Protein AF-A0A7S4NWD1-F1 (afdb_monomer)

Sequence (124 aa):
ETLAAAVEMLPTSMWNSQEISMLANAMVRCGYYNETVIEQIGRVVCSLEGSSFKPQGIAMVTNALSKWEGGGEASAGSIRIPRSVWEHLSFTALSLTSTQEWSTQSLALVLNAFSYEGMVSREM

Structure (mmCIF, N/CA/C/O backbone):
data_AF-A0A7S4NWD1-F1
#
_entry.id   AF-A0A7S4NWD1-F1
#
loop_
_atom_site.group_PDB
_atom_site.id
_atom_site.type_symbol
_atom_site.label_atom_id
_atom_site.label_alt_id
_atom_site.label_comp_id
_atom_site.label_asym_id
_atom_site.label_entity_id
_atom_site.label_seq_id
_atom_site.pdbx_PDB_ins_code
_atom_site.Cartn_x
_atom_site.Cartn_y
_atom_site.Cartn_z
_atom_site.occupancy
_atom_site.B_iso_or_equiv
_atom_site.auth_seq_id
_atom_site.auth_comp_id
_atom_site.auth_asym_id
_atom_site.auth_atom_id
_atom_site.pdbx_PDB_model_num
ATOM 1 N N . GLU A 1 1 ? 22.802 -1.580 -13.954 1.00 57.00 1 GLU A N 1
ATOM 2 C CA . GLU A 1 1 ? 21.807 -2.141 -13.016 1.00 57.00 1 GLU A CA 1
ATOM 3 C C . GLU A 1 1 ? 21.635 -1.168 -11.859 1.00 57.00 1 GLU A C 1
ATOM 5 O O . GLU A 1 1 ? 22.630 -0.600 -11.419 1.00 57.00 1 GLU A O 1
ATOM 10 N N . THR A 1 2 ? 20.405 -0.883 -11.433 1.00 74.06 2 THR A N 1
ATOM 11 C CA . THR A 1 2 ? 20.136 -0.013 -10.275 1.00 74.06 2 THR A CA 1
ATOM 12 C C . THR A 1 2 ? 19.839 -0.880 -9.053 1.00 74.06 2 THR A C 1
ATOM 14 O O . THR A 1 2 ? 19.323 -1.984 -9.198 1.00 74.06 2 THR A O 1
ATOM 17 N N . LEU A 1 3 ? 20.112 -0.382 -7.841 1.00 80.75 3 LEU A N 1
ATOM 18 C CA . LEU A 1 3 ? 19.745 -1.082 -6.599 1.00 80.75 3 LEU A CA 1
ATOM 19 C C . LEU A 1 3 ? 18.242 -1.420 -6.548 1.00 80.75 3 LEU A C 1
ATOM 21 O O . LEU A 1 3 ? 17.858 -2.425 -5.965 1.00 80.75 3 LEU A O 1
ATOM 25 N N . ALA A 1 4 ? 17.402 -0.615 -7.207 1.00 78.50 4 ALA A N 1
ATOM 26 C CA . ALA A 1 4 ? 15.969 -0.859 -7.309 1.00 78.50 4 ALA A CA 1
ATOM 27 C C . ALA A 1 4 ? 15.631 -2.166 -8.047 1.00 78.50 4 ALA A C 1
ATOM 29 O O . ALA A 1 4 ? 14.696 -2.839 -7.638 1.00 78.50 4 ALA A O 1
ATOM 30 N N . ALA A 1 5 ? 16.416 -2.579 -9.050 1.00 83.88 5 ALA A N 1
ATOM 31 C CA . ALA A 1 5 ? 16.194 -3.837 -9.772 1.00 83.88 5 ALA A CA 1
ATOM 32 C C . ALA A 1 5 ? 16.466 -5.086 -8.910 1.00 83.88 5 ALA A C 1
ATOM 34 O O . ALA A 1 5 ? 15.953 -6.162 -9.201 1.00 83.88 5 ALA A O 1
ATOM 35 N N . ALA A 1 6 ? 17.213 -4.957 -7.804 1.00 87.50 6 ALA A N 1
ATOM 36 C CA . ALA A 1 6 ? 17.443 -6.072 -6.883 1.00 87.50 6 ALA A CA 1
ATOM 37 C C . ALA A 1 6 ? 16.147 -6.574 -6.221 1.00 87.50 6 ALA A C 1
ATOM 39 O O . ALA A 1 6 ? 16.108 -7.712 -5.757 1.00 87.50 6 ALA A O 1
ATOM 40 N N . VAL A 1 7 ? 15.080 -5.761 -6.209 1.00 87.25 7 VAL A N 1
ATOM 41 C CA . VAL A 1 7 ? 13.761 -6.171 -5.706 1.00 87.25 7 VAL A CA 1
ATOM 42 C C . VAL A 1 7 ? 13.202 -7.379 -6.457 1.00 87.25 7 VAL A C 1
ATOM 44 O O . VAL A 1 7 ? 12.575 -8.234 -5.840 1.00 87.25 7 VAL A O 1
ATOM 47 N N . GLU A 1 8 ? 13.480 -7.488 -7.759 1.00 89.19 8 GLU A N 1
ATOM 48 C CA . GLU A 1 8 ? 12.989 -8.571 -8.621 1.00 89.19 8 GLU A CA 1
ATOM 49 C C . GLU A 1 8 ? 13.533 -9.940 -8.185 1.00 89.19 8 GLU A C 1
ATOM 51 O O . GLU A 1 8 ? 12.943 -10.977 -8.480 1.00 89.19 8 GLU A O 1
ATOM 56 N N . MET A 1 9 ? 14.648 -9.940 -7.448 1.00 88.88 9 MET A N 1
ATOM 57 C CA . MET A 1 9 ? 15.324 -11.138 -6.955 1.00 88.88 9 MET A CA 1
ATOM 58 C C . MET A 1 9 ? 14.885 -11.534 -5.538 1.00 88.88 9 MET A C 1
ATOM 60 O O . MET A 1 9 ? 15.295 -12.588 -5.047 1.00 88.88 9 MET A O 1
ATOM 64 N N . LEU A 1 10 ? 14.091 -10.703 -4.852 1.00 87.38 10 LEU A N 1
ATOM 65 C CA . LEU A 1 10 ? 13.657 -10.976 -3.484 1.00 87.38 10 LEU A CA 1
ATOM 66 C C . LEU A 1 10 ? 12.405 -11.866 -3.477 1.00 87.38 10 LEU A C 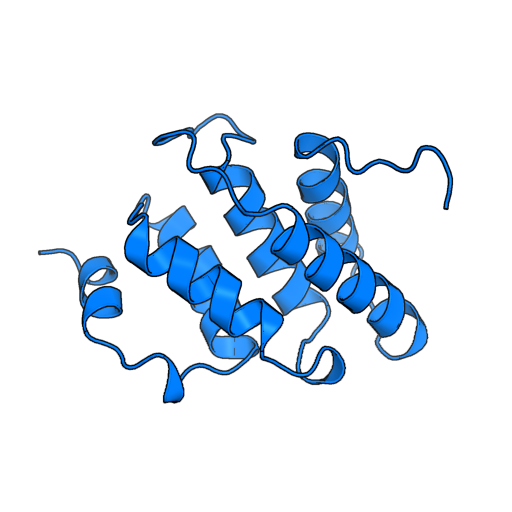1
ATOM 68 O O . LEU A 1 10 ? 11.421 -11.550 -4.145 1.00 87.38 10 LEU A O 1
ATOM 72 N N . PRO A 1 11 ? 12.384 -12.954 -2.688 1.00 89.94 11 PRO A N 1
ATOM 73 C CA . PRO A 1 11 ? 11.199 -13.790 -2.576 1.00 89.94 11 PRO A CA 1
ATOM 74 C C . PRO A 1 11 ? 10.097 -13.058 -1.803 1.00 89.94 11 PRO A C 1
ATOM 76 O O . PRO A 1 11 ? 10.316 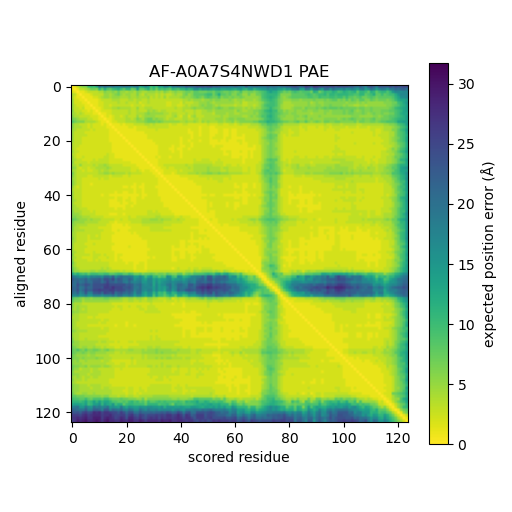-12.569 -0.693 1.00 89.94 11 PRO A O 1
ATOM 79 N N . THR A 1 12 ? 8.878 -13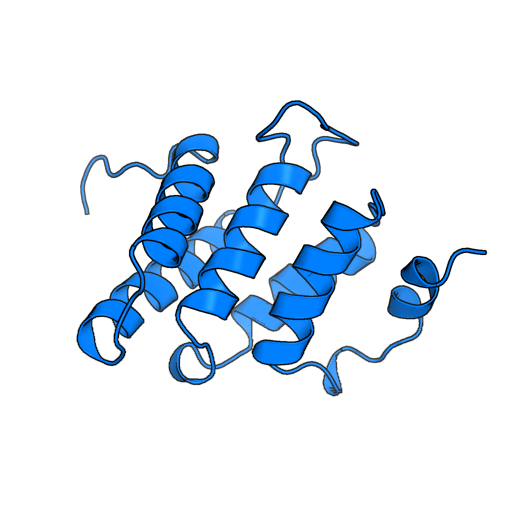.060 -2.346 1.00 89.19 12 THR A N 1
ATOM 80 C CA . THR A 1 12 ? 7.714 -12.403 -1.725 1.00 89.19 12 THR A CA 1
ATOM 81 C C . THR A 1 12 ? 7.359 -12.976 -0.353 1.00 89.19 12 THR A C 1
ATOM 83 O O . THR A 1 12 ? 6.748 -12.293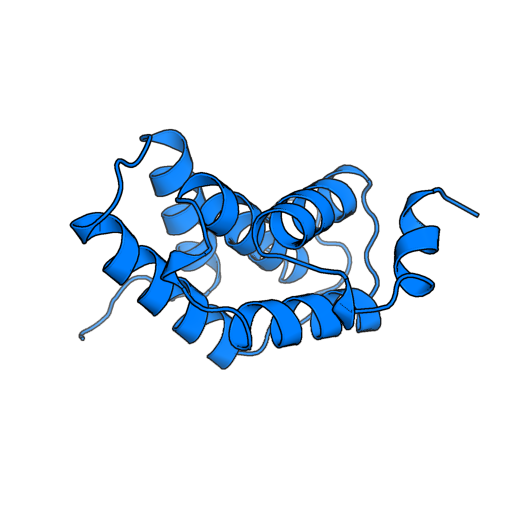 0.459 1.00 89.19 12 THR A O 1
ATOM 86 N N . SER A 1 13 ? 7.766 -14.216 -0.060 1.00 88.50 13 SER A N 1
ATOM 87 C CA . SER A 1 13 ? 7.570 -14.866 1.242 1.00 88.50 13 SER A CA 1
ATOM 88 C C . SER A 1 13 ? 8.314 -14.186 2.392 1.00 88.50 13 SER A C 1
ATOM 90 O O . SER A 1 13 ? 8.039 -14.488 3.549 1.00 88.50 13 SER A O 1
ATOM 92 N N . MET A 1 14 ? 9.285 -13.320 2.092 1.00 86.31 14 MET A N 1
ATOM 93 C CA . MET A 1 14 ? 9.999 -12.548 3.106 1.00 86.31 14 MET A CA 1
ATOM 94 C C . MET A 1 14 ? 9.318 -11.221 3.424 1.00 86.31 14 MET A C 1
ATOM 96 O O . MET A 1 14 ? 9.705 -10.604 4.402 1.00 86.31 14 MET A O 1
ATOM 100 N N . TRP A 1 15 ? 8.340 -10.781 2.629 1.00 93.69 15 TRP A N 1
ATOM 101 C CA . TRP A 1 15 ? 7.800 -9.430 2.730 1.00 93.69 15 TRP A CA 1
ATOM 102 C C . TRP A 1 15 ? 6.695 -9.325 3.785 1.00 93.69 15 TRP A C 1
ATOM 104 O O . TRP A 1 15 ? 5.632 -9.933 3.652 1.00 93.69 15 TRP A O 1
ATOM 114 N N . ASN A 1 16 ? 6.912 -8.489 4.799 1.00 95.75 16 ASN A N 1
ATOM 115 C CA . ASN A 1 16 ? 5.873 -8.079 5.748 1.00 95.75 16 ASN A CA 1
ATOM 116 C C . ASN A 1 16 ? 5.280 -6.694 5.417 1.00 95.75 16 ASN A C 1
ATOM 118 O O . ASN A 1 16 ? 5.749 -5.989 4.522 1.00 95.75 16 ASN A O 1
ATOM 122 N N . SER A 1 17 ? 4.252 -6.287 6.170 1.00 96.81 17 SER A N 1
ATOM 123 C CA . SER A 1 17 ? 3.521 -5.023 5.984 1.00 96.81 17 SER A CA 1
ATOM 124 C C . SER A 1 17 ? 4.420 -3.783 6.006 1.00 96.81 17 SER A C 1
ATOM 126 O O . SER A 1 17 ? 4.210 -2.843 5.234 1.00 96.81 17 SER A O 1
ATOM 128 N N . GLN A 1 18 ? 5.445 -3.762 6.861 1.00 96.44 18 GLN A N 1
ATOM 129 C CA . GLN A 1 18 ? 6.386 -2.651 6.951 1.00 96.44 18 GLN A CA 1
ATOM 130 C C . GLN A 1 18 ? 7.315 -2.618 5.735 1.00 96.44 18 GLN A C 1
ATOM 132 O O . GLN A 1 18 ? 7.493 -1.561 5.126 1.00 96.44 18 GLN A O 1
ATOM 137 N N . GLU A 1 19 ? 7.882 -3.762 5.362 1.00 95.31 19 GLU A N 1
ATOM 138 C CA . GLU A 1 19 ? 8.817 -3.879 4.241 1.00 95.31 19 GLU A CA 1
ATOM 139 C C . GLU A 1 19 ? 8.161 -3.522 2.912 1.00 95.31 19 GLU A C 1
ATOM 141 O O . GLU A 1 19 ? 8.723 -2.715 2.175 1.00 95.31 19 GLU A O 1
ATOM 146 N N . ILE A 1 20 ? 6.950 -4.020 2.629 1.00 96.06 20 ILE A N 1
ATOM 147 C CA . ILE A 1 20 ? 6.238 -3.661 1.390 1.00 96.06 20 ILE A CA 1
ATOM 148 C C . ILE A 1 20 ? 5.906 -2.172 1.332 1.00 96.06 20 ILE A C 1
ATOM 150 O O . ILE A 1 20 ? 6.016 -1.559 0.272 1.00 96.06 20 ILE A O 1
ATOM 154 N N . SER A 1 21 ? 5.548 -1.568 2.470 1.00 96.88 21 SER A N 1
ATOM 155 C CA . SER A 1 21 ? 5.229 -0.141 2.537 1.00 96.88 21 SER A CA 1
ATOM 156 C C . SER A 1 21 ? 6.462 0.694 2.204 1.00 96.88 21 SER A C 1
ATOM 158 O O . SER A 1 21 ? 6.402 1.630 1.402 1.00 96.88 21 SER A O 1
ATOM 160 N N . MET A 1 22 ? 7.604 0.331 2.793 1.00 95.56 22 MET A N 1
ATOM 161 C CA . MET A 1 22 ? 8.887 0.978 2.532 1.00 95.56 22 MET A CA 1
ATOM 162 C C . MET A 1 22 ? 9.351 0.765 1.093 1.00 95.56 22 MET A C 1
ATOM 164 O O . MET A 1 22 ? 9.796 1.723 0.459 1.00 95.56 22 MET A O 1
ATOM 168 N N . LEU A 1 23 ? 9.215 -0.455 0.578 1.00 94.19 23 LEU A N 1
ATOM 169 C CA . LEU A 1 23 ? 9.621 -0.834 -0.766 1.00 94.19 23 LEU A CA 1
ATOM 170 C C . LEU A 1 23 ? 8.825 -0.076 -1.832 1.00 94.19 23 LEU A C 1
ATOM 172 O O . LEU A 1 23 ? 9.430 0.567 -2.688 1.00 94.19 23 LEU A O 1
ATOM 176 N N . ALA A 1 24 ? 7.493 -0.071 -1.737 1.00 94.62 24 ALA A N 1
ATOM 177 C CA . ALA A 1 24 ? 6.629 0.633 -2.683 1.00 94.62 24 ALA A CA 1
ATOM 178 C C . ALA A 1 24 ? 6.957 2.133 -2.738 1.00 94.62 24 ALA A C 1
ATOM 180 O O . ALA A 1 24 ? 7.168 2.708 -3.808 1.00 94.62 24 ALA A O 1
ATOM 181 N N . ASN A 1 25 ? 7.103 2.766 -1.570 1.00 94.56 25 ASN A N 1
ATOM 182 C CA . ASN A 1 25 ? 7.483 4.173 -1.492 1.00 94.56 25 ASN A CA 1
ATOM 183 C C . ASN A 1 25 ? 8.901 4.435 -2.033 1.00 94.56 25 ASN A C 1
ATOM 185 O O . ASN A 1 25 ? 9.131 5.456 -2.682 1.00 94.56 25 ASN A O 1
ATOM 189 N N . ALA A 1 26 ? 9.862 3.542 -1.777 1.00 93.44 26 ALA A N 1
ATOM 190 C CA . ALA A 1 26 ? 11.225 3.672 -2.287 1.00 93.44 26 ALA A CA 1
ATOM 191 C C . ALA A 1 26 ? 11.274 3.565 -3.817 1.00 93.44 26 ALA A C 1
ATOM 193 O O . ALA A 1 26 ? 11.892 4.415 -4.455 1.00 93.44 26 ALA A O 1
ATOM 194 N N . MET A 1 27 ? 10.577 2.590 -4.405 1.00 91.44 27 MET A N 1
ATOM 195 C CA . MET A 1 27 ? 10.498 2.402 -5.857 1.00 91.44 27 MET A CA 1
ATOM 196 C C . MET A 1 27 ? 9.986 3.660 -6.564 1.00 91.44 27 MET A C 1
ATOM 198 O O . MET A 1 27 ? 10.644 4.159 -7.477 1.00 91.44 27 MET A O 1
ATOM 202 N N . VAL A 1 28 ? 8.887 4.242 -6.075 1.00 90.56 28 VAL A N 1
ATOM 203 C CA . VAL A 1 28 ? 8.354 5.510 -6.598 1.00 90.56 28 VAL A CA 1
ATOM 204 C C . VAL A 1 28 ? 9.375 6.640 -6.496 1.00 90.56 28 VAL A C 1
ATOM 206 O O . VAL A 1 28 ? 9.588 7.375 -7.457 1.00 90.56 28 VAL A O 1
ATOM 209 N N . ARG A 1 29 ? 10.036 6.796 -5.342 1.00 89.06 29 ARG A N 1
ATOM 210 C CA . ARG A 1 29 ? 11.036 7.861 -5.140 1.00 89.06 29 ARG A CA 1
ATOM 211 C C . ARG A 1 29 ? 12.272 7.694 -6.018 1.00 89.06 29 ARG A C 1
ATOM 213 O O . ARG A 1 29 ? 12.900 8.689 -6.363 1.00 89.06 29 ARG A O 1
ATOM 220 N N . CYS A 1 30 ? 12.619 6.460 -6.362 1.00 89.44 30 CYS A N 1
ATOM 221 C CA . CYS A 1 30 ? 13.698 6.141 -7.288 1.00 89.44 30 CYS A CA 1
ATOM 222 C C . CYS A 1 30 ? 13.267 6.205 -8.760 1.00 89.44 30 CYS A C 1
ATOM 224 O O . CYS A 1 30 ? 14.106 5.973 -9.627 1.00 89.44 30 CYS A O 1
ATOM 226 N N . GLY A 1 31 ? 11.992 6.492 -9.052 1.00 86.94 31 GLY A N 1
ATOM 227 C CA . GLY A 1 31 ? 11.459 6.467 -10.413 1.00 86.94 31 GLY A CA 1
ATOM 228 C C . GLY A 1 31 ? 11.561 5.084 -11.060 1.00 86.94 31 GLY A C 1
ATOM 229 O O . GLY A 1 31 ? 11.760 4.990 -12.268 1.00 86.94 31 GLY A O 1
ATOM 230 N N . TYR A 1 32 ? 11.489 4.020 -10.259 1.00 86.62 32 TYR A N 1
ATOM 231 C CA . TYR A 1 32 ? 11.564 2.646 -10.733 1.00 86.62 32 TYR A CA 1
ATOM 232 C C . TYR A 1 32 ? 10.157 2.054 -10.850 1.00 86.62 32 TYR A C 1
ATOM 234 O O . TYR A 1 32 ? 9.403 2.009 -9.874 1.00 86.62 32 TYR A O 1
ATOM 242 N N . TYR A 1 33 ? 9.831 1.596 -12.057 1.00 87.94 33 TYR A N 1
ATOM 243 C CA . TYR A 1 33 ? 8.518 1.091 -12.441 1.00 87.94 33 TYR A CA 1
ATOM 244 C C . TYR A 1 33 ? 8.709 -0.279 -13.088 1.00 87.94 33 TYR A C 1
ATOM 246 O O . TYR A 1 33 ? 9.304 -0.388 -14.158 1.00 87.94 33 TYR A O 1
ATOM 254 N N . ASN A 1 34 ? 8.239 -1.322 -12.411 1.00 89.44 34 ASN A N 1
ATOM 255 C CA . ASN A 1 34 ? 8.258 -2.692 -12.907 1.00 89.44 34 ASN A CA 1
ATOM 256 C C . ASN A 1 34 ? 6.895 -3.316 -12.603 1.00 89.44 34 ASN A C 1
ATOM 258 O O . ASN A 1 34 ? 6.537 -3.484 -11.438 1.00 89.44 34 ASN A O 1
ATOM 262 N N . GLU A 1 35 ? 6.138 -3.615 -13.656 1.00 89.75 35 GLU A N 1
ATOM 263 C CA . GLU A 1 35 ? 4.761 -4.107 -13.567 1.00 89.75 35 GLU A CA 1
ATOM 264 C C . GLU A 1 35 ? 4.670 -5.404 -12.756 1.00 89.75 35 GLU A C 1
ATOM 266 O O . GLU A 1 35 ? 3.871 -5.485 -11.828 1.00 89.75 35 GLU A O 1
ATOM 271 N N . THR A 1 36 ? 5.575 -6.359 -12.990 1.00 90.75 36 THR A N 1
ATOM 272 C CA . THR A 1 36 ? 5.632 -7.627 -12.246 1.00 90.75 36 THR A CA 1
ATOM 273 C C . THR A 1 36 ? 5.792 -7.403 -10.742 1.00 90.75 36 THR A C 1
ATOM 275 O O . THR A 1 36 ? 5.095 -8.026 -9.938 1.00 90.75 36 THR A O 1
ATOM 278 N N . VAL A 1 37 ? 6.698 -6.507 -10.339 1.00 92.00 37 VAL A N 1
ATOM 279 C CA . VAL A 1 37 ? 6.940 -6.202 -8.919 1.00 92.00 37 VAL A CA 1
ATOM 280 C C . VAL A 1 37 ? 5.735 -5.486 -8.310 1.00 92.00 37 VAL A C 1
ATOM 282 O O . VAL A 1 37 ? 5.333 -5.790 -7.189 1.00 92.00 37 VAL A O 1
ATOM 285 N N . ILE A 1 38 ? 5.116 -4.567 -9.052 1.00 93.6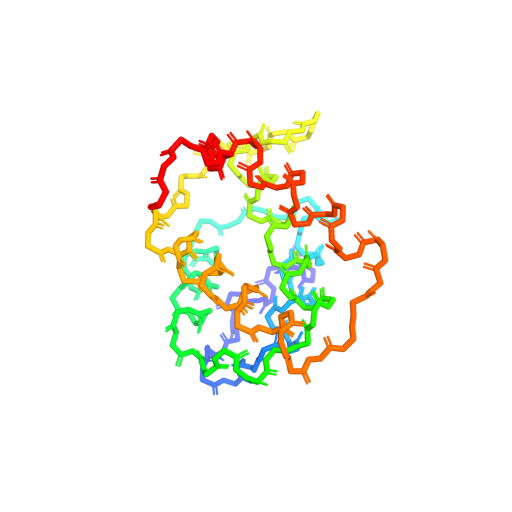2 38 ILE A N 1
ATOM 286 C CA . ILE A 1 38 ? 3.917 -3.841 -8.615 1.00 93.62 38 ILE A CA 1
ATOM 287 C C . ILE A 1 38 ? 2.739 -4.809 -8.415 1.00 93.62 38 ILE A C 1
ATOM 289 O O . ILE A 1 38 ? 2.064 -4.762 -7.384 1.00 93.62 38 ILE A O 1
ATOM 293 N N . GLU A 1 39 ? 2.537 -5.758 -9.330 1.00 93.06 39 GLU A N 1
ATOM 294 C CA . GLU A 1 39 ? 1.543 -6.827 -9.187 1.00 93.06 39 GLU A CA 1
ATOM 295 C C . GLU A 1 39 ? 1.829 -7.743 -7.987 1.00 93.06 39 GLU A C 1
ATOM 297 O O . GLU A 1 39 ? 0.909 -8.181 -7.288 1.00 93.06 39 GLU A O 1
ATOM 302 N N . GLN A 1 40 ? 3.099 -8.070 -7.733 1.00 94.44 40 GLN A N 1
ATOM 303 C CA . GLN A 1 40 ? 3.501 -8.836 -6.550 1.00 94.44 40 GLN A CA 1
ATOM 304 C C . GLN A 1 40 ? 3.190 -8.070 -5.262 1.00 94.44 40 GLN A C 1
ATOM 306 O O . GLN A 1 40 ? 2.630 -8.661 -4.340 1.00 94.44 40 GLN A O 1
ATOM 311 N N . ILE A 1 41 ? 3.478 -6.765 -5.211 1.00 95.56 41 ILE A N 1
ATOM 312 C CA . ILE A 1 41 ? 3.121 -5.906 -4.074 1.00 95.56 41 ILE A CA 1
ATOM 313 C C . ILE A 1 41 ? 1.607 -5.940 -3.850 1.00 95.56 41 ILE A C 1
ATOM 315 O O . ILE A 1 41 ? 1.178 -6.210 -2.732 1.00 95.56 41 ILE A O 1
ATOM 319 N N . GLY A 1 42 ? 0.794 -5.755 -4.896 1.00 95.75 42 GLY A N 1
ATOM 320 C CA . GLY A 1 42 ? -0.668 -5.814 -4.784 1.00 95.75 42 GLY A CA 1
ATOM 321 C C . GLY A 1 42 ? -1.178 -7.148 -4.226 1.00 95.75 42 GLY A C 1
ATOM 322 O O . GLY A 1 42 ? -2.035 -7.166 -3.339 1.00 95.75 42 GLY A O 1
ATOM 323 N N . ARG A 1 43 ? -0.607 -8.272 -4.682 1.00 95.75 43 ARG A N 1
ATOM 324 C CA . ARG A 1 43 ? -0.932 -9.613 -4.161 1.00 95.75 43 ARG A CA 1
ATOM 325 C C . ARG A 1 43 ? -0.538 -9.785 -2.697 1.00 95.75 43 ARG A C 1
ATOM 327 O O . ARG A 1 43 ? -1.346 -10.282 -1.917 1.00 95.75 43 ARG A O 1
ATOM 334 N N . VAL A 1 44 ? 0.673 -9.372 -2.323 1.00 96.19 44 VAL A N 1
ATOM 335 C CA . VAL A 1 44 ? 1.156 -9.496 -0.941 1.00 96.19 44 VAL A CA 1
ATOM 336 C C . VAL A 1 44 ? 0.329 -8.624 -0.005 1.00 96.19 44 VAL A C 1
ATOM 338 O O . VAL A 1 44 ? -0.125 -9.131 1.016 1.00 96.19 44 VAL A O 1
ATOM 341 N N . VAL A 1 45 ? 0.039 -7.373 -0.382 1.00 96.94 45 VAL A N 1
ATOM 342 C CA . VAL A 1 45 ? -0.864 -6.481 0.366 1.00 96.94 45 VAL A CA 1
ATOM 343 C C . VAL A 1 45 ? -2.179 -7.189 0.685 1.00 96.94 45 VAL A C 1
ATOM 345 O O . VAL A 1 45 ? -2.553 -7.243 1.848 1.00 96.94 45 VAL A O 1
ATOM 348 N N . CYS A 1 46 ? -2.828 -7.798 -0.313 1.00 96.94 46 CYS A N 1
ATOM 349 C CA . CYS A 1 46 ? -4.105 -8.492 -0.118 1.00 96.94 46 CYS A CA 1
ATOM 350 C C . CYS A 1 46 ? -4.004 -9.765 0.740 1.00 96.94 46 CYS A C 1
ATOM 352 O O . CYS A 1 46 ? -5.023 -10.244 1.234 1.00 96.94 46 CYS A O 1
ATOM 354 N N . SER A 1 47 ? -2.809 -10.347 0.873 1.00 96.19 47 SER A N 1
ATOM 355 C CA . SER A 1 47 ? -2.582 -11.575 1.645 1.00 96.19 47 SER A CA 1
ATOM 356 C C . SER A 1 47 ? -2.251 -11.330 3.118 1.00 96.19 47 SER A C 1
ATOM 358 O O . SER A 1 47 ? -2.344 -12.253 3.924 1.00 96.19 47 SER A O 1
ATOM 360 N N . LEU A 1 48 ? -1.840 -10.109 3.468 1.00 96.25 48 LEU A N 1
ATOM 361 C CA . LEU A 1 48 ? -1.460 -9.758 4.829 1.00 96.25 48 LEU A CA 1
ATOM 362 C C . LEU A 1 48 ? -2.690 -9.426 5.673 1.00 96.25 48 LEU A C 1
ATOM 364 O O . LEU A 1 48 ? -3.677 -8.868 5.198 1.00 96.25 48 LEU A O 1
ATOM 368 N N . GLU A 1 49 ? -2.609 -9.724 6.967 1.00 95.50 49 GLU A N 1
ATOM 369 C CA . GLU A 1 49 ? -3.631 -9.294 7.917 1.00 95.50 49 GLU A CA 1
ATOM 370 C C . GLU A 1 49 ? -3.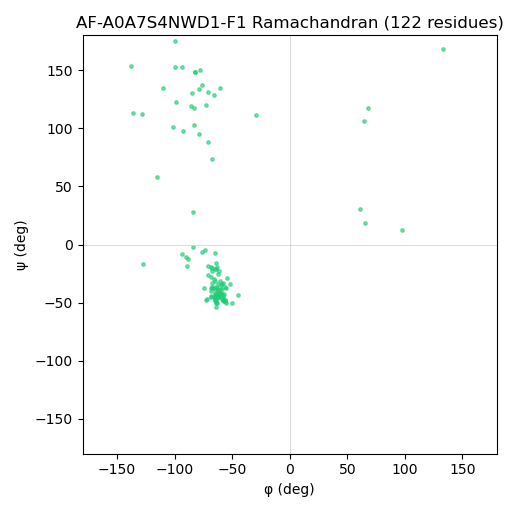624 -7.766 8.029 1.00 95.50 49 GLU A C 1
ATOM 372 O O . GLU A 1 49 ? -2.582 -7.161 8.290 1.00 95.50 49 GLU A O 1
ATOM 377 N N . GLY A 1 50 ? -4.785 -7.123 7.886 1.00 92.62 50 GLY A N 1
ATOM 378 C CA . GLY A 1 50 ? -4.885 -5.660 7.930 1.00 92.62 50 GLY A CA 1
ATOM 379 C C . GLY A 1 50 ? -4.356 -5.042 9.234 1.00 92.62 50 GLY A C 1
ATOM 380 O O . GLY A 1 50 ? -3.744 -3.976 9.216 1.00 92.62 50 GLY A O 1
ATOM 381 N N . SER A 1 51 ? -4.504 -5.747 10.361 1.00 94.81 51 SER A N 1
ATOM 382 C CA . SER A 1 51 ? -3.969 -5.357 11.677 1.00 94.81 51 SER A CA 1
ATOM 383 C C . SER A 1 51 ? -2.439 -5.324 11.737 1.00 94.81 51 SER A C 1
ATOM 385 O O . SER A 1 51 ? -1.881 -4.645 12.597 1.00 94.81 51 SER A O 1
ATOM 387 N N . SER A 1 52 ? -1.749 -6.022 10.828 1.00 96.75 52 SER A N 1
ATOM 388 C CA . SER A 1 52 ? -0.285 -5.994 10.738 1.00 96.75 52 SER A CA 1
ATOM 389 C C . SER A 1 52 ? 0.242 -4.663 10.201 1.00 96.75 52 SER A C 1
ATOM 391 O O . SER A 1 52 ? 1.423 -4.351 10.371 1.00 96.75 52 SER A O 1
ATOM 393 N N . PHE A 1 53 ? -0.603 -3.861 9.548 1.00 97.88 53 PHE A N 1
ATOM 394 C CA . PHE A 1 53 ? -0.219 -2.546 9.066 1.00 97.88 53 PHE A CA 1
ATOM 395 C C . PHE A 1 53 ? -0.306 -1.492 10.166 1.00 97.88 53 PHE A C 1
ATOM 397 O O . PHE A 1 53 ? -1.181 -1.496 11.032 1.00 97.88 53 PHE A O 1
ATOM 404 N N . LYS A 1 54 ? 0.588 -0.510 10.056 1.00 97.69 54 LYS A N 1
ATOM 405 C CA . LYS A 1 54 ? 0.433 0.786 10.716 1.00 97.69 54 LYS A CA 1
ATOM 406 C C . LYS A 1 54 ? -0.234 1.768 9.747 1.00 97.69 54 LYS A C 1
ATOM 408 O O . LYS A 1 54 ? 0.019 1.670 8.543 1.00 97.69 54 LYS A O 1
ATOM 413 N N . PRO A 1 55 ? -0.966 2.780 10.241 1.00 97.94 55 PRO A N 1
ATOM 414 C CA . PRO A 1 55 ? -1.525 3.867 9.436 1.00 97.94 55 PRO A CA 1
ATOM 415 C C . PRO A 1 55 ? -0.560 4.473 8.412 1.00 97.94 55 PRO A C 1
ATOM 417 O O . PRO A 1 55 ? -0.909 4.676 7.252 1.00 97.94 55 PRO A O 1
ATOM 420 N N . GLN A 1 56 ? 0.691 4.713 8.819 1.00 97.75 56 GLN A N 1
ATOM 421 C CA . GLN A 1 56 ? 1.726 5.230 7.923 1.00 97.75 56 GLN A CA 1
ATOM 422 C C . GLN A 1 56 ? 2.071 4.249 6.792 1.00 97.75 56 GLN A C 1
ATOM 424 O O . GLN A 1 56 ? 2.327 4.684 5.674 1.00 97.75 56 GLN A O 1
ATOM 429 N N . GLY A 1 57 ? 2.065 2.942 7.063 1.00 97.94 57 GLY A N 1
ATOM 430 C CA . GLY A 1 57 ? 2.315 1.917 6.050 1.00 97.94 57 GLY A CA 1
ATOM 431 C C . GLY A 1 57 ? 1.234 1.916 4.973 1.00 97.94 57 GLY A C 1
ATOM 432 O O . GLY A 1 57 ? 1.551 2.013 3.791 1.00 97.94 57 GLY A O 1
ATOM 433 N N . ILE A 1 58 ? -0.041 1.944 5.383 1.00 97.94 58 ILE A N 1
ATOM 434 C CA . ILE A 1 58 ? -1.173 2.087 4.452 1.00 97.94 58 ILE A CA 1
ATOM 435 C C . ILE A 1 58 ? -1.024 3.348 3.605 1.00 97.94 58 ILE A C 1
ATOM 437 O O . ILE A 1 58 ? -1.088 3.263 2.384 1.00 97.94 58 ILE A O 1
ATOM 441 N N . ALA A 1 59 ? -0.734 4.490 4.235 1.00 97.62 59 ALA A N 1
ATOM 442 C CA . ALA A 1 59 ? -0.526 5.752 3.530 1.00 97.62 59 ALA A CA 1
ATOM 443 C C . ALA A 1 59 ? 0.614 5.691 2.501 1.00 97.62 59 ALA A C 1
ATOM 445 O O . ALA A 1 59 ? 0.510 6.282 1.427 1.00 97.62 59 ALA A O 1
ATOM 446 N N . MET A 1 60 ? 1.705 4.987 2.812 1.00 97.75 60 MET A N 1
ATOM 447 C CA . MET A 1 60 ? 2.829 4.800 1.893 1.00 97.75 60 MET A CA 1
ATOM 448 C C . MET A 1 60 ? 2.451 3.917 0.704 1.00 97.75 60 MET A C 1
ATOM 450 O O . MET A 1 60 ? 2.777 4.277 -0.426 1.00 97.75 60 MET A O 1
ATOM 454 N N . VAL A 1 61 ? 1.750 2.805 0.945 1.00 97.38 61 VAL A N 1
ATOM 455 C CA . VAL A 1 61 ? 1.293 1.904 -0.121 1.00 97.38 61 VAL A CA 1
ATOM 456 C C . VAL A 1 61 ? 0.292 2.616 -1.027 1.00 97.38 61 VAL A C 1
ATOM 458 O O . VAL A 1 61 ? 0.536 2.703 -2.224 1.00 97.38 61 VAL A O 1
ATOM 461 N N . THR A 1 62 ? -0.784 3.196 -0.486 1.00 95.69 62 THR A N 1
ATOM 462 C CA . THR A 1 62 ? -1.826 3.852 -1.300 1.00 95.69 62 THR A CA 1
ATOM 463 C C . THR A 1 62 ? -1.261 5.004 -2.127 1.00 95.69 62 THR A C 1
ATOM 465 O O . THR A 1 62 ? -1.567 5.126 -3.307 1.00 95.69 62 THR A O 1
ATOM 468 N N . ASN A 1 63 ? -0.383 5.824 -1.544 1.00 94.44 63 ASN A N 1
ATOM 469 C CA . ASN A 1 63 ? 0.263 6.925 -2.262 1.00 94.44 63 ASN A CA 1
ATOM 470 C C . ASN A 1 63 ? 1.257 6.444 -3.330 1.00 94.44 63 ASN A C 1
ATOM 472 O O . ASN A 1 63 ? 1.517 7.165 -4.292 1.00 94.44 63 ASN A O 1
ATOM 476 N N . ALA A 1 64 ? 1.861 5.264 -3.156 1.00 94.56 64 ALA A N 1
ATOM 477 C CA . ALA A 1 64 ? 2.704 4.674 -4.187 1.00 94.56 64 ALA A CA 1
ATOM 478 C C . ALA A 1 64 ? 1.859 4.142 -5.353 1.00 94.56 64 ALA A C 1
ATOM 480 O O . ALA A 1 64 ? 2.131 4.488 -6.501 1.00 94.56 64 ALA A O 1
ATOM 481 N N . LEU A 1 65 ? 0.796 3.389 -5.044 1.00 93.50 65 LEU A N 1
ATOM 482 C CA . LEU A 1 65 ? -0.150 2.854 -6.026 1.00 93.50 65 LEU A CA 1
ATOM 483 C C . LEU A 1 65 ? -0.771 3.965 -6.878 1.00 93.50 65 LEU A C 1
ATOM 485 O O . LEU A 1 65 ? -0.713 3.886 -8.101 1.00 93.50 65 LEU A O 1
ATOM 489 N N . SER A 1 66 ? -1.249 5.051 -6.256 1.00 91.44 66 SER A N 1
ATOM 490 C CA . SER A 1 66 ? -1.865 6.157 -7.002 1.00 91.44 66 SER A CA 1
ATOM 491 C C . SER A 1 66 ? -0.902 6.781 -8.011 1.00 91.44 66 SER A C 1
ATOM 493 O O . SER A 1 66 ? -1.320 7.201 -9.081 1.00 91.44 66 SER A O 1
ATOM 495 N N . LYS A 1 67 ? 0.397 6.846 -7.699 1.00 89.94 67 LYS A N 1
ATOM 496 C CA . LYS A 1 67 ? 1.409 7.394 -8.614 1.00 89.94 67 LYS A CA 1
ATOM 497 C C . LYS A 1 67 ? 1.722 6.445 -9.765 1.00 89.94 67 LYS A C 1
ATOM 499 O O . LYS A 1 67 ? 1.920 6.916 -10.880 1.00 89.94 67 LYS A O 1
ATOM 504 N N . TRP A 1 68 ? 1.742 5.137 -9.509 1.00 88.88 68 TRP A N 1
ATOM 505 C CA . TRP A 1 68 ? 1.873 4.123 -10.560 1.00 88.88 68 TRP A CA 1
ATOM 506 C C . TRP A 1 68 ? 0.667 4.103 -11.509 1.00 88.88 68 TRP A C 1
ATOM 508 O O . TRP A 1 68 ? 0.850 3.896 -12.702 1.00 88.88 68 TRP A O 1
ATOM 518 N N . GLU A 1 69 ? -0.535 4.422 -11.023 1.00 86.88 69 GLU A N 1
ATOM 519 C CA . GLU A 1 69 ? -1.731 4.589 -11.868 1.00 86.88 69 GLU A CA 1
ATOM 520 C C . GLU A 1 69 ? -1.783 5.906 -12.651 1.00 86.88 69 GLU A C 1
ATOM 522 O O . GLU A 1 69 ? -2.636 6.084 -13.522 1.00 86.88 69 GLU A O 1
ATOM 527 N N . GLY A 1 70 ? -0.841 6.822 -12.411 1.00 77.56 70 GLY A N 1
ATOM 528 C CA . GLY A 1 70 ? -0.777 8.117 -13.093 1.00 77.56 70 GLY A CA 1
ATOM 529 C C . GLY A 1 70 ? -1.387 9.284 -12.311 1.00 77.56 70 GLY A C 1
ATOM 530 O O . GLY A 1 70 ? -1.555 10.370 -12.862 1.00 77.56 70 GLY A O 1
ATOM 531 N N . GLY A 1 71 ? -1.675 9.105 -11.022 1.00 63.12 71 GLY A N 1
ATOM 532 C CA . GLY A 1 71 ? -1.967 10.183 -10.082 1.00 63.12 71 GLY A CA 1
ATOM 533 C C . GLY A 1 71 ? -0.710 10.999 -9.755 1.00 63.12 71 GLY A C 1
ATOM 534 O O . GLY A 1 71 ? 0.005 10.702 -8.796 1.00 63.12 71 GLY A O 1
ATOM 535 N N . GLY A 1 72 ? -0.431 12.036 -10.551 1.00 57.25 72 GLY A N 1
ATOM 536 C CA . GLY A 1 72 ? 0.623 13.033 -10.305 1.00 57.25 72 GLY A CA 1
ATOM 537 C C . GLY A 1 72 ? 1.516 13.345 -11.516 1.00 57.25 72 GLY A C 1
ATOM 538 O O . GLY A 1 72 ? 1.501 12.642 -12.519 1.00 57.25 72 GLY A O 1
ATOM 539 N N . GLU A 1 73 ? 2.328 14.406 -11.409 1.00 52.81 73 GLU A N 1
ATOM 540 C CA . GLU A 1 73 ? 3.156 14.978 -12.497 1.00 52.81 73 GLU A CA 1
ATOM 541 C C . GLU A 1 73 ? 4.283 14.062 -13.027 1.00 52.81 73 GLU A C 1
ATOM 543 O O . GLU A 1 73 ? 4.923 14.379 -14.026 1.00 52.81 73 GLU A O 1
ATOM 548 N N . ALA A 1 74 ? 4.524 12.917 -12.384 1.00 48.91 74 ALA A N 1
ATOM 549 C CA . ALA A 1 74 ? 5.543 11.940 -12.764 1.00 48.91 74 ALA A CA 1
ATOM 550 C C . ALA A 1 74 ? 4.895 10.612 -13.191 1.00 48.91 74 ALA A C 1
ATOM 552 O O . ALA A 1 74 ? 5.135 9.574 -12.580 1.00 48.91 74 ALA A O 1
ATOM 553 N N . SER A 1 75 ? 4.031 10.634 -14.206 1.00 53.22 75 SER A N 1
ATOM 554 C CA . SER A 1 75 ? 3.397 9.422 -14.732 1.00 53.22 75 SER A CA 1
ATOM 555 C C . SER A 1 75 ? 4.358 8.651 -15.646 1.00 53.22 75 SER A C 1
ATOM 557 O O . SER A 1 75 ? 4.481 8.911 -16.842 1.00 53.22 75 SER A O 1
ATOM 559 N N . ALA A 1 76 ? 5.055 7.666 -15.081 1.00 47.53 76 ALA A N 1
ATOM 560 C CA . ALA A 1 76 ? 5.705 6.625 -15.868 1.00 47.53 76 ALA A CA 1
ATOM 561 C C . ALA A 1 76 ? 4.743 5.441 -16.007 1.00 47.53 76 ALA A C 1
ATOM 563 O O . ALA A 1 76 ? 4.661 4.616 -15.109 1.00 47.53 76 ALA A O 1
ATOM 564 N N . GLY A 1 77 ? 4.034 5.380 -17.138 1.00 57.50 77 GLY A N 1
ATOM 565 C CA . GLY A 1 77 ? 3.201 4.242 -17.540 1.00 57.50 77 GLY A CA 1
ATOM 566 C C . GLY A 1 77 ? 1.964 4.038 -16.664 1.00 57.50 77 GLY A C 1
ATOM 567 O O . GLY A 1 77 ? 2.073 3.760 -15.482 1.00 57.50 77 GLY A O 1
ATOM 568 N N . SER A 1 78 ? 0.771 4.149 -17.247 1.00 70.81 78 SER A N 1
ATOM 569 C CA . SER A 1 78 ? -0.507 3.878 -16.577 1.00 70.81 78 SER A CA 1
ATOM 570 C C . SER A 1 78 ? -0.654 2.388 -16.237 1.00 70.81 78 SER A C 1
ATOM 572 O O . SER A 1 78 ? -1.384 1.663 -16.915 1.00 70.81 78 SER A O 1
ATOM 574 N N . ILE A 1 79 ? 0.072 1.907 -15.226 1.00 82.94 79 ILE A N 1
ATOM 575 C CA . ILE A 1 79 ? -0.100 0.554 -14.698 1.00 82.94 79 ILE A CA 1
ATOM 576 C C . ILE A 1 79 ? -1.410 0.560 -13.941 1.00 82.94 79 ILE A C 1
ATOM 578 O O . ILE A 1 79 ? -1.567 1.323 -12.999 1.00 82.94 79 ILE A O 1
ATOM 582 N N . ARG A 1 80 ? -2.350 -0.285 -14.351 1.00 87.50 80 ARG A N 1
ATOM 583 C CA . ARG A 1 80 ? -3.644 -0.384 -13.688 1.00 87.50 80 ARG A CA 1
ATOM 584 C C . ARG A 1 80 ? -3.533 -1.297 -12.474 1.00 87.50 80 ARG A C 1
ATOM 586 O O . ARG A 1 80 ? -3.293 -2.495 -12.619 1.00 87.50 80 ARG A O 1
ATOM 593 N N . ILE A 1 81 ? -3.767 -0.753 -11.291 1.00 91.31 81 ILE A N 1
ATOM 594 C CA . ILE A 1 81 ? -3.863 -1.522 -10.061 1.00 91.31 81 ILE A CA 1
ATOM 595 C C . ILE A 1 81 ? -5.253 -2.174 -10.005 1.00 91.31 81 ILE A C 1
ATOM 597 O O . ILE A 1 81 ? -6.278 -1.544 -10.280 1.00 91.31 81 ILE A O 1
ATOM 601 N N . PRO A 1 82 ? -5.347 -3.474 -9.673 1.00 92.00 82 PRO A N 1
ATOM 602 C CA . PRO A 1 82 ? -6.641 -4.126 -9.551 1.00 92.00 82 PRO A CA 1
ATOM 603 C C . PRO A 1 82 ? -7.502 -3.468 -8.469 1.00 92.00 82 PRO A C 1
ATOM 605 O O . PRO A 1 82 ? -7.056 -3.271 -7.339 1.00 92.00 82 PRO A O 1
ATOM 608 N N . ARG A 1 83 ? -8.782 -3.231 -8.779 1.00 90.44 83 ARG A N 1
ATOM 609 C CA . ARG A 1 83 ? -9.763 -2.649 -7.845 1.00 90.44 83 ARG A CA 1
ATOM 610 C C . ARG A 1 83 ? -9.823 -3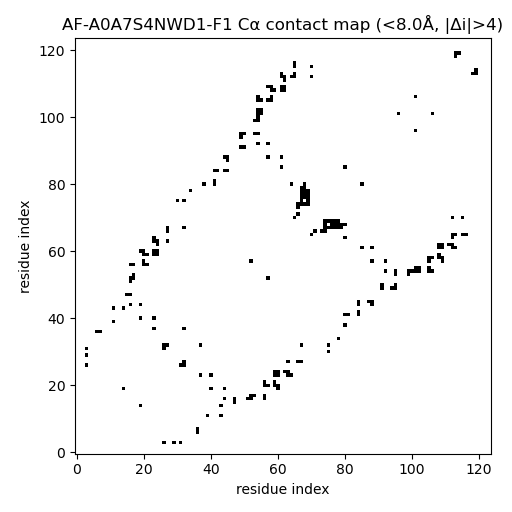.375 -6.494 1.00 90.44 83 ARG A C 1
ATOM 612 O O . ARG A 1 83 ? -9.997 -2.730 -5.468 1.00 90.44 83 ARG A O 1
ATOM 619 N N . SER A 1 84 ? -9.617 -4.691 -6.480 1.00 93.31 84 SER A N 1
ATOM 620 C CA . SER A 1 84 ? -9.584 -5.490 -5.251 1.00 93.31 84 SER A CA 1
ATOM 621 C C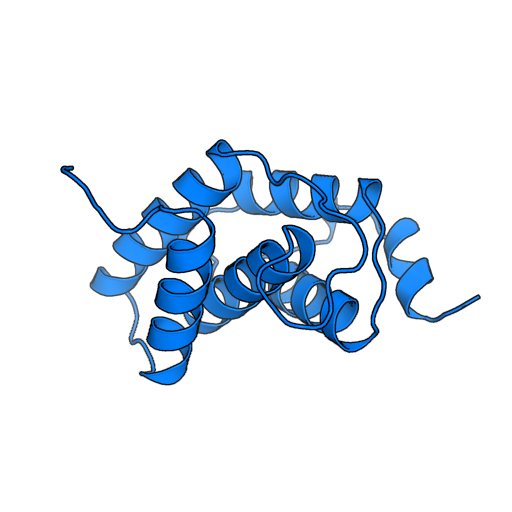 . SER A 1 84 ? -8.476 -5.064 -4.278 1.00 93.31 84 SER A C 1
ATOM 623 O O . SER A 1 84 ? -8.660 -5.164 -3.069 1.00 93.31 84 SER A O 1
ATOM 625 N N . VAL A 1 85 ? -7.337 -4.572 -4.783 1.00 95.62 85 VAL A N 1
ATOM 626 C CA . VAL A 1 85 ? -6.238 -4.057 -3.947 1.00 95.62 85 VAL A CA 1
ATOM 627 C C . VAL A 1 85 ? -6.678 -2.770 -3.255 1.00 95.62 85 VAL A C 1
ATOM 629 O O . VAL A 1 85 ? -6.491 -2.617 -2.048 1.00 95.62 85 VAL A O 1
ATOM 632 N N . TRP A 1 86 ? -7.322 -1.871 -3.998 1.00 94.75 86 TRP A N 1
ATOM 633 C CA . TRP A 1 86 ? -7.866 -0.632 -3.456 1.00 94.75 86 TRP A CA 1
ATOM 634 C C . TRP A 1 86 ? -8.984 -0.872 -2.438 1.00 94.75 86 TRP A C 1
ATOM 636 O O . TRP A 1 86 ? -8.982 -0.258 -1.372 1.00 94.75 86 TRP A O 1
ATOM 646 N N . GLU A 1 87 ? -9.894 -1.809 -2.708 1.00 93.38 87 GLU A N 1
ATOM 647 C CA . GLU A 1 87 ? -10.949 -2.212 -1.768 1.00 93.38 87 GLU A CA 1
ATOM 648 C C . GLU A 1 87 ? -10.362 -2.801 -0.478 1.00 93.38 87 GLU A C 1
ATOM 650 O O . GLU A 1 87 ? -10.774 -2.418 0.620 1.00 93.38 87 GLU A O 1
ATOM 655 N N . HIS A 1 88 ? -9.346 -3.662 -0.590 1.00 95.44 88 HIS A N 1
ATOM 656 C CA . HIS A 1 88 ? -8.647 -4.226 0.565 1.00 95.44 88 HIS A CA 1
ATOM 657 C C . HIS A 1 88 ? -7.952 -3.147 1.411 1.00 95.44 88 HIS A C 1
ATOM 659 O O . HIS A 1 88 ? -8.063 -3.144 2.640 1.00 95.44 88 HIS A O 1
ATOM 665 N N . LEU A 1 89 ? -7.253 -2.204 0.770 1.00 96.12 89 LEU A N 1
ATOM 666 C CA . LEU A 1 89 ? -6.590 -1.093 1.456 1.00 96.12 89 LEU A CA 1
ATOM 667 C C . LEU A 1 89 ? -7.593 -0.132 2.096 1.00 96.12 89 LEU A C 1
ATOM 669 O O . LEU A 1 89 ? -7.341 0.345 3.199 1.00 96.12 89 LEU A O 1
ATOM 673 N N . SER A 1 90 ? -8.733 0.117 1.448 1.00 95.06 90 SER A N 1
ATOM 674 C CA . SER A 1 90 ? -9.818 0.940 1.995 1.00 95.06 90 SER A CA 1
ATOM 675 C C . SER A 1 90 ? -10.410 0.299 3.249 1.00 95.06 90 SER A C 1
ATOM 677 O O . SER A 1 90 ? -10.451 0.926 4.310 1.00 95.06 90 SER A O 1
ATOM 679 N N . PHE A 1 91 ? -10.762 -0.988 3.174 1.00 94.44 91 PHE A N 1
ATOM 680 C CA . PHE A 1 91 ? -11.263 -1.742 4.321 1.00 94.44 91 PHE A CA 1
ATOM 681 C C . PHE A 1 91 ? -10.251 -1.775 5.474 1.00 94.44 91 PHE A C 1
ATOM 683 O O . PHE A 1 91 ? -10.613 -1.577 6.638 1.00 94.44 91 PHE A O 1
ATOM 690 N N . THR A 1 92 ? -8.972 -1.979 5.155 1.00 96.31 92 THR A N 1
ATOM 691 C CA . THR A 1 92 ? -7.892 -1.979 6.146 1.00 96.31 92 THR A CA 1
ATOM 692 C C . THR A 1 92 ? -7.733 -0.601 6.785 1.00 96.31 92 THR A C 1
ATOM 694 O O . THR A 1 92 ? -7.715 -0.505 8.010 1.00 96.31 92 THR A O 1
ATOM 697 N N . ALA A 1 93 ? -7.685 0.476 5.994 1.00 96.00 93 ALA A N 1
ATOM 698 C CA . ALA A 1 93 ? -7.604 1.847 6.497 1.00 96.00 93 ALA A CA 1
ATOM 699 C C . ALA A 1 93 ? -8.760 2.152 7.458 1.00 96.00 93 ALA A C 1
ATOM 701 O O . ALA A 1 93 ? -8.516 2.582 8.585 1.00 96.00 93 ALA A O 1
ATOM 702 N N . LEU A 1 94 ? -10.000 1.857 7.052 1.00 94.88 94 LEU A N 1
ATOM 703 C CA . LEU A 1 94 ? -11.196 2.044 7.875 1.00 94.88 94 LEU A CA 1
ATOM 704 C C . LEU A 1 94 ? -11.108 1.256 9.186 1.00 94.88 94 LEU A C 1
ATOM 706 O O . LEU A 1 94 ? -11.293 1.831 10.257 1.00 94.88 94 LEU A O 1
ATOM 710 N N . SER A 1 95 ? -10.740 -0.023 9.131 1.00 95.38 95 SER A N 1
ATOM 711 C CA . SER A 1 95 ? -10.586 -0.864 10.329 1.00 95.38 95 SER A CA 1
ATOM 712 C C . SER A 1 95 ? -9.525 -0.315 11.293 1.00 95.38 95 SER A C 1
ATOM 714 O O . SER A 1 95 ? -9.703 -0.320 12.515 1.00 95.38 95 SER A O 1
ATOM 716 N N . LEU A 1 96 ? -8.428 0.221 10.754 1.00 96.31 96 LEU A N 1
ATOM 717 C CA . LEU A 1 96 ? -7.350 0.805 11.544 1.00 96.31 96 LEU A CA 1
ATOM 718 C C . LEU A 1 96 ? -7.732 2.132 12.209 1.00 96.31 96 LEU A C 1
ATOM 720 O O . LEU A 1 96 ? -7.172 2.447 13.254 1.00 96.31 96 LEU A O 1
ATOM 724 N N . THR A 1 97 ? -8.683 2.907 11.673 1.00 94.38 97 THR A N 1
ATOM 725 C CA . THR A 1 97 ? -9.145 4.150 12.336 1.00 94.38 97 THR A CA 1
ATOM 726 C C . THR A 1 97 ? -9.781 3.903 13.702 1.00 94.38 97 THR A C 1
ATOM 728 O O . THR A 1 97 ? -9.755 4.784 14.555 1.00 94.38 97 THR A O 1
ATOM 731 N N . SER A 1 98 ? -10.315 2.699 13.932 1.00 93.75 98 SER A N 1
ATOM 732 C CA . SER A 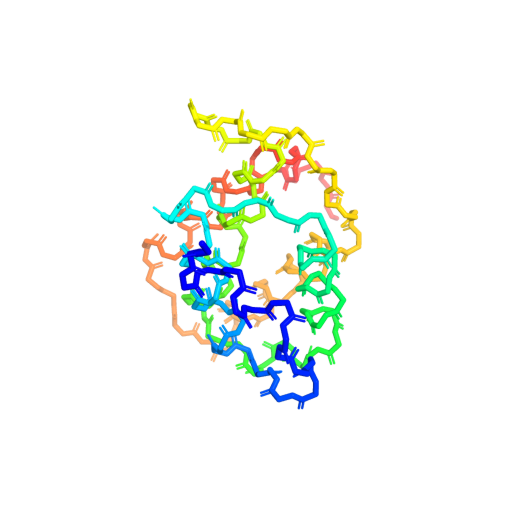1 98 ? -10.935 2.321 15.207 1.00 93.75 98 SER A CA 1
ATOM 733 C C . SER A 1 98 ? -9.955 1.697 16.205 1.00 93.75 98 SER A C 1
ATOM 735 O O . SER A 1 98 ? -10.316 1.486 17.359 1.00 93.75 98 SER A O 1
ATOM 737 N N . THR A 1 99 ? -8.736 1.358 15.775 1.00 95.50 99 THR A N 1
ATOM 738 C CA . THR A 1 99 ? -7.795 0.550 16.575 1.00 95.50 99 THR A CA 1
ATOM 739 C C . THR A 1 99 ? -6.413 1.174 16.739 1.00 95.50 99 THR A C 1
ATOM 741 O O . THR A 1 99 ? -5.671 0.762 17.628 1.00 95.50 99 THR A O 1
ATOM 744 N N . GLN A 1 100 ? -6.048 2.159 15.916 1.00 96.81 100 GLN A N 1
ATOM 745 C CA . GLN A 1 100 ? -4.743 2.814 15.953 1.00 96.81 100 GLN A CA 1
ATOM 746 C C . GLN A 1 100 ? -4.879 4.331 15.791 1.00 96.81 100 GLN A C 1
ATOM 748 O O . GLN A 1 100 ? -5.813 4.825 15.163 1.00 96.81 100 GLN A O 1
ATOM 753 N N . GLU A 1 101 ? -3.914 5.078 16.329 1.00 96.94 101 GLU A N 1
ATOM 754 C CA . GLU A 1 101 ? -3.846 6.530 16.157 1.00 96.94 101 GLU A CA 1
ATOM 755 C C . GLU A 1 101 ? -3.326 6.911 14.768 1.00 96.94 101 GLU A C 1
ATOM 757 O O . GLU A 1 101 ? -2.343 6.357 14.269 1.00 96.94 101 GLU A O 1
ATOM 762 N N . TRP A 1 102 ? -3.961 7.910 14.157 1.00 97.81 102 TRP A N 1
ATOM 763 C CA . TRP A 1 102 ? -3.595 8.413 12.838 1.00 97.81 102 TRP A CA 1
ATOM 764 C C . TRP A 1 102 ? -2.985 9.804 12.924 1.00 97.81 102 TRP A C 1
ATOM 766 O O . TRP A 1 102 ? -3.534 10.707 13.552 1.00 97.81 102 TRP A O 1
ATOM 776 N N . SER A 1 103 ? -1.881 10.005 12.206 1.00 97.38 103 SER A N 1
ATOM 777 C CA . SER A 1 103 ? -1.398 11.354 11.929 1.00 97.38 103 SER A CA 1
ATOM 778 C C . SER A 1 103 ? -2.219 11.989 10.805 1.00 97.38 103 SER A C 1
ATOM 780 O O . SER A 1 103 ? -2.662 11.313 9.869 1.00 97.38 103 SER A O 1
ATOM 782 N N . THR A 1 104 ? -2.351 13.315 10.846 1.00 96.56 104 THR A N 1
ATOM 783 C CA . THR A 1 104 ? -2.997 14.092 9.779 1.00 96.56 104 THR A CA 1
ATOM 784 C C . THR A 1 104 ? -2.346 13.843 8.419 1.00 96.56 104 THR A C 1
ATOM 786 O O . THR A 1 104 ? -3.033 13.757 7.407 1.00 96.56 104 THR A O 1
ATOM 789 N N . GLN A 1 105 ? -1.020 13.672 8.390 1.00 96.44 105 GLN A N 1
ATOM 790 C CA . GLN A 1 105 ? -0.281 13.393 7.161 1.00 96.44 105 GLN A CA 1
ATOM 791 C C . GLN A 1 105 ? -0.670 12.040 6.552 1.00 96.44 105 GLN A C 1
ATOM 793 O O . GLN A 1 105 ? -0.890 11.965 5.345 1.00 96.44 105 GLN A O 1
ATOM 798 N N . SER A 1 106 ? -0.773 10.983 7.363 1.00 96.75 106 SER A N 1
ATOM 799 C CA . SER A 1 106 ? -1.165 9.659 6.869 1.00 96.75 106 SER A CA 1
ATOM 800 C C . SER A 1 106 ? -2.581 9.682 6.295 1.00 96.75 106 SER A C 1
ATOM 802 O O . SER A 1 106 ? -2.793 9.182 5.195 1.00 96.75 106 SER A O 1
ATOM 804 N N . LEU A 1 107 ? -3.530 10.327 6.984 1.00 95.44 107 LEU A N 1
ATOM 805 C CA . LEU A 1 107 ? -4.899 10.486 6.478 1.00 95.44 107 LEU A CA 1
ATOM 806 C C . LEU A 1 107 ? -4.935 11.271 5.164 1.00 95.44 107 LEU A C 1
ATOM 808 O O . LEU A 1 107 ? -5.593 10.845 4.219 1.00 95.44 107 LEU A O 1
ATOM 812 N N . ALA A 1 108 ? -4.204 12.384 5.076 1.00 95.06 108 ALA A N 1
ATOM 813 C CA . ALA A 1 108 ? -4.161 13.205 3.869 1.00 95.06 108 ALA A CA 1
ATOM 814 C C . ALA A 1 108 ? -3.623 12.427 2.658 1.00 95.06 108 ALA A C 1
ATOM 816 O O . ALA A 1 108 ? -4.183 12.531 1.570 1.00 95.06 108 ALA A O 1
ATOM 817 N N . LEU A 1 109 ? -2.575 11.617 2.842 1.00 94.62 109 LEU A N 1
ATOM 818 C CA . LEU A 1 109 ? -2.020 10.779 1.776 1.00 94.62 109 LEU A CA 1
ATOM 819 C C . LEU A 1 109 ? -3.003 9.702 1.313 1.00 94.62 109 LEU A C 1
ATOM 821 O O . LEU A 1 109 ? -3.138 9.484 0.113 1.00 94.62 109 LEU A O 1
ATOM 825 N N . VAL A 1 110 ? -3.701 9.055 2.248 1.00 94.94 110 VAL A N 1
ATOM 826 C CA . VAL A 1 110 ? -4.714 8.042 1.927 1.00 94.94 110 VAL A CA 1
ATOM 827 C C . VAL A 1 110 ? -5.883 8.664 1.159 1.00 94.94 110 VAL A C 1
ATOM 829 O O . VAL A 1 110 ? -6.240 8.177 0.090 1.00 94.94 110 VAL A O 1
ATOM 832 N N . LEU A 1 111 ? -6.438 9.774 1.653 1.00 92.31 111 LEU A N 1
ATOM 833 C CA . LEU A 1 111 ? -7.552 10.472 1.003 1.00 92.31 111 LEU A CA 1
ATOM 834 C C . LEU A 1 111 ? -7.173 10.998 -0.386 1.00 92.31 111 LEU A C 1
ATOM 836 O O . LEU A 1 111 ? -7.960 10.888 -1.322 1.00 92.31 111 LEU A O 1
ATOM 840 N N . ASN A 1 112 ? -5.964 11.541 -0.528 1.00 90.56 112 ASN A N 1
ATOM 841 C CA . ASN A 1 112 ? -5.456 12.006 -1.813 1.00 90.56 112 ASN A CA 1
ATOM 842 C C . ASN A 1 112 ? -5.218 10.849 -2.792 1.00 90.56 112 ASN A C 1
ATOM 844 O O . ASN A 1 112 ? -5.475 11.001 -3.974 1.00 90.56 112 ASN A O 1
ATOM 848 N N . ALA A 1 113 ? -4.754 9.688 -2.325 1.00 91.69 113 ALA A N 1
ATOM 849 C CA . ALA A 1 113 ? -4.607 8.516 -3.185 1.00 91.69 113 ALA A CA 1
ATOM 850 C C . ALA A 1 113 ? -5.970 8.017 -3.694 1.00 91.69 113 ALA A C 1
ATOM 852 O O . ALA A 1 113 ? -6.148 7.833 -4.895 1.00 91.69 113 ALA A O 1
ATOM 853 N N . PHE A 1 114 ? -6.956 7.875 -2.803 1.00 89.62 114 PHE A N 1
ATOM 854 C CA . PHE A 1 114 ? -8.299 7.417 -3.176 1.00 89.62 114 PHE A CA 1
ATOM 855 C C . PHE A 1 114 ? -9.079 8.413 -4.043 1.00 89.62 114 PHE A C 1
ATOM 857 O O . PHE A 1 114 ? -9.993 8.002 -4.760 1.00 89.62 114 PHE A O 1
ATOM 864 N N . SER A 1 115 ? -8.738 9.706 -4.013 1.00 86.12 115 SER A N 1
ATOM 865 C CA . SER A 1 115 ? -9.371 10.685 -4.899 1.00 86.12 115 SER A CA 1
ATOM 866 C C . SER A 1 115 ? -9.008 10.471 -6.369 1.00 86.12 115 SER A C 1
ATOM 868 O O . SER A 1 115 ? -9.874 10.660 -7.224 1.00 86.12 115 SER A O 1
ATOM 870 N N . TYR A 1 116 ? -7.787 10.005 -6.664 1.00 77.12 116 TYR A N 1
ATOM 871 C CA . TYR A 1 116 ? -7.366 9.661 -8.027 1.00 77.12 116 TYR A CA 1
ATOM 872 C C . TYR A 1 116 ? -8.097 8.437 -8.577 1.00 77.12 116 TYR A C 1
ATOM 874 O O . TYR A 1 116 ? -8.499 8.444 -9.736 1.00 77.12 116 TYR A O 1
ATOM 882 N N . GLU A 1 117 ? -8.366 7.446 -7.729 1.00 73.69 117 GLU A N 1
ATOM 883 C CA . GLU A 1 117 ? -9.130 6.252 -8.109 1.00 73.69 117 GLU A CA 1
ATOM 884 C C . GLU A 1 117 ? -10.635 6.496 -8.274 1.00 73.69 117 GLU A C 1
ATOM 886 O O . GLU A 1 117 ? -11.396 5.590 -8.620 1.00 73.69 117 GLU A O 1
ATOM 891 N N . GLY A 1 118 ? -11.116 7.707 -7.976 1.00 70.56 118 GLY A N 1
ATOM 892 C CA . GLY A 1 118 ? -12.551 7.972 -7.918 1.00 70.56 118 GLY A CA 1
ATOM 893 C C . GLY A 1 118 ? -13.252 7.210 -6.786 1.00 70.56 118 GLY A C 1
ATOM 894 O O . GLY A 1 118 ? -14.474 7.088 -6.796 1.00 70.56 118 GLY A O 1
ATOM 895 N N . MET A 1 119 ? -12.499 6.737 -5.785 1.00 64.94 119 MET A N 1
ATOM 896 C CA . MET A 1 119 ? -13.002 6.093 -4.565 1.00 64.94 119 MET A CA 1
ATOM 897 C C . MET A 1 119 ? -13.399 7.108 -3.480 1.00 64.94 119 MET A C 1
ATOM 899 O O . MET A 1 119 ? -13.371 6.816 -2.284 1.00 64.94 119 MET A O 1
ATOM 903 N N . VAL A 1 120 ? -13.798 8.317 -3.876 1.00 58.88 120 VAL A N 1
ATOM 904 C CA . VAL A 1 120 ? -14.443 9.272 -2.970 1.00 58.88 120 VAL A CA 1
ATOM 905 C C . VAL A 1 120 ? -15.916 8.890 -2.924 1.00 58.88 120 VAL A C 1
ATOM 907 O O . VAL A 1 120 ? -16.642 9.103 -3.892 1.00 58.88 120 VAL A O 1
ATOM 910 N N . SER A 1 121 ? -16.317 8.238 -1.835 1.00 50.31 121 SER A N 1
ATOM 911 C CA . SER A 1 121 ? -17.646 7.668 -1.602 1.00 50.31 121 SER A CA 1
ATOM 912 C C . SER A 1 121 ? -18.802 8.399 -2.310 1.00 50.31 121 SER A C 1
ATOM 914 O O . SER A 1 121 ? -19.222 9.492 -1.934 1.00 50.31 121 SER A O 1
ATOM 916 N N . ARG A 1 122 ? -19.400 7.720 -3.294 1.00 39.84 122 ARG A N 1
ATOM 917 C CA . ARG A 1 122 ? -20.854 7.728 -3.465 1.00 39.84 122 ARG A CA 1
ATOM 918 C C . ARG A 1 122 ? -21.357 6.410 -2.893 1.00 39.84 122 ARG A C 1
ATOM 920 O O . ARG A 1 122 ? -21.213 5.390 -3.547 1.00 39.84 122 ARG A O 1
ATOM 927 N N . GLU A 1 123 ? -21.885 6.495 -1.675 1.00 38.25 123 GLU A N 1
ATOM 928 C CA . GLU A 1 123 ? -22.693 5.472 -0.995 1.00 38.25 123 GLU A CA 1
ATOM 929 C C . GLU A 1 123 ? -21.969 4.143 -0.682 1.00 38.25 123 GLU A C 1
ATOM 931 O O . GLU A 1 123 ? -21.721 3.311 -1.551 1.00 38.25 123 GLU A O 1
ATOM 936 N N . MET A 1 124 ? -21.646 3.955 0.605 1.00 37.50 124 MET A N 1
ATOM 937 C CA . MET A 1 124 ? -21.667 2.634 1.244 1.00 37.50 124 MET A CA 1
ATOM 938 C C . MET A 1 124 ? -23.062 2.405 1.813 1.00 37.50 124 MET A C 1
ATOM 940 O O . MET A 1 124 ? -23.598 3.382 2.388 1.00 37.50 124 MET A O 1
#

Solvent-accessible surface area (backbone atoms only — not comparable to full-atom values): 7176 Å² total; per-residue (Å²): 139,57,81,72,62,56,56,81,75,55,65,73,92,74,61,47,53,64,54,50,16,53,47,41,37,47,32,55,75,70,72,55,85,52,68,71,59,53,54,49,49,45,52,51,59,68,70,50,63,57,83,68,47,50,58,59,30,52,17,30,35,40,42,28,50,28,30,38,47,41,53,57,99,72,56,68,62,74,48,80,75,60,67,67,43,56,51,48,51,50,55,31,53,59,58,39,66,81,74,49,86,76,54,72,67,31,52,51,35,36,54,56,21,34,51,67,73,63,64,62,82,80,79,133

pLDDT: mean 87.54, std 14.16, range [37.5, 97.94]

Nearest PDB structures (foldseek):
  2pmv-assembly3_C  TM=5.435E-01  e=1.696E+00  Homo sapiens
  3vt8-assembly1_A  TM=3.307E-01  e=2.052E-01  Rattus norvegicus
  2zla-assembly1_A  TM=3.299E-01  e=2.509E-01  Rattus norvegicus
  5xpm-assembly1_A  TM=3.295E-01  e=2.775E-01  Rattus norvegicus

Organism: Guillardia theta (NCBI:txid55529)

Radius of gyration: 13.78 Å; Cα contacts (8 Å, |Δi|>4): 131; chains: 1; bounding box: 44×30×34 Å

Secondary structure (DSSP, 8-state):
--GGGGGGGS-GGG--HHHHHHHHHHHHHTT---HHHHHHHHHHHHHS-GGG--HHHHHHHHHHHHHHTT-SS-----PPPPHHHHHHHHHHHHHHHTTS---HHHHHHHHHHHHHTT-S-S--

Mean predicted aligned error: 5.19 Å

Foldseek 3Di:
DDPLCCLVVDDLVPDFLQNLLVNLLVCVVVVHDDLVSLVSSLVSLLVYDLVSHDLSSLLSNLLSQLQCCPLDPSHDDNRDRDVVSVVSSVVSNVVCVVPDDDDPSSVVSNVSSCVSVVVPDPDD